Protein 2IAY (pdb70)

Organism: Lactiplantibacillus plantarum (strain ATCC BAA-793 / NCIMB 8826 / WCFS1) (NCBI:txid220668)

Structure (mmCIF, N/CA/C/O backbone):
data_2IAY
#
_entry.id   2IAY
#
_cell.length_a   36.289
_cell.length_b   47.896
_cell.length_c   58.010
_cell.angle_alpha   90.000
_cell.angle_beta   90.000
_cell.angle_gamma   90.000
#
_symmetry.space_group_name_H-M   'P 21 21 21'
#
loop_
_entity.id
_entity.type
_entity.pdbx_description
1 polymer 'Hypothetical protein'
2 non-polymer 'CHLORIDE ION'
3 non-polymer GLYCEROL
4 water water
#
loop_
_atom_site.group_PDB
_atom_site.id
_atom_site.type_symbol
_atom_site.label_atom_id
_atom_site.label_alt_id
_atom_site.label_comp_id
_atom_site.label_asym_id
_atom_site.label_entity_id
_atom_site.label_seq_id
_atom_site.pdbx_PDB_ins_code
_atom_site.Cartn_x
_atom_site.Cartn_y
_atom_site.Cartn_z
_atom_site.occupancy
_atom_site.B_iso_or_equiv
_atom_site.auth_seq_id
_atom_site.auth_comp_id
_atom_site.auth_asym_id
_atom_site.auth_atom_id
_atom_site.pdbx_PDB_model_num
ATOM 1 N N . GLY A 1 1 ? 27.289 38.162 11.306 1.00 16.23 0 GLY A N 1
ATOM 2 C CA . GLY A 1 1 ? 26.716 36.974 10.641 1.00 12.76 0 GLY A CA 1
ATOM 3 C C . GLY A 1 1 ? 27.552 36.528 9.476 1.00 12.27 0 GLY A C 1
ATOM 4 O O . GLY A 1 1 ? 28.683 36.974 9.311 1.00 14.59 0 GLY A O 1
ATOM 18 N N . ALA A 1 3 ? 26.156 36.133 6.086 1.00 9.27 2 ALA A N 1
ATOM 19 C CA . ALA A 1 3 ? 25.615 36.429 4.768 1.00 8.61 2 ALA A CA 1
ATOM 20 C C . ALA A 1 3 ? 26.592 37.194 3.867 1.00 9.39 2 ALA A C 1
ATOM 21 O O . ALA A 1 3 ? 26.631 36.969 2.656 1.00 9.89 2 ALA A O 1
ATOM 23 N N . TYR A 1 4 ? 27.325 38.143 4.412 1.00 8.97 3 TYR A N 1
ATOM 24 C CA . TYR A 1 4 ? 28.458 38.738 3.703 1.00 8.38 3 TYR A CA 1
ATOM 25 C C . TYR A 1 4 ? 29.656 37.833 3.882 1.00 8.64 3 TYR A C 1
ATOM 26 O O . TYR A 1 4 ? 29.945 37.360 4.978 1.00 10.94 3 TYR A O 1
ATOM 35 N N . THR A 1 5 ? 30.388 37.624 2.809 1.00 8.86 4 THR A N 1
ATOM 36 C CA . THR A 1 5 ? 31.494 36.702 2.823 1.00 8.74 4 THR A CA 1
ATOM 37 C C . THR A 1 5 ? 32.748 37.353 2.227 1.00 8.28 4 THR A C 1
ATOM 38 O O . THR A 1 5 ? 32.677 38.450 1.629 1.00 8.88 4 THR A O 1
ATOM 42 N N . THR A 1 6 ? 33.874 36.675 2.308 1.00 8.42 5 THR A N 1
ATOM 43 C CA A THR A 1 6 ? 35.052 37.209 1.646 0.50 9.85 5 THR A CA 1
ATOM 44 C CA B THR A 1 6 ? 35.153 37.081 1.710 0.50 8.99 5 THR A CA 1
ATOM 45 C C . THR A 1 6 ? 35.241 36.585 0.262 1.00 9.23 5 THR A C 1
ATOM 46 O O . THR A 1 6 ? 35.916 37.160 -0.563 1.00 9.72 5 THR A O 1
ATOM 53 N N . THR A 1 7 ? 34.607 35.448 0.007 1.00 9.68 6 THR A N 1
ATOM 54 C CA . THR A 1 7 ? 34.586 34.819 -1.291 1.00 9.64 6 THR A CA 1
ATOM 55 C C . THR A 1 7 ? 33.147 34.495 -1.707 1.00 9.30 6 THR A C 1
ATOM 56 O O . THR A 1 7 ? 32.303 34.208 -0.870 1.00 10.02 6 THR A O 1
ATOM 60 N N . VAL A 1 8 ? 32.904 34.514 -3.022 1.00 8.68 7 VAL A N 1
ATOM 61 C CA . VAL A 1 8 ? 31.635 34.127 -3.615 1.00 9.72 7 VAL A CA 1
ATOM 62 C C . VAL A 1 8 ? 31.910 33.312 -4.850 1.00 9.87 7 VAL A C 1
ATOM 63 O O . VAL A 1 8 ? 32.766 33.654 -5.649 1.00 10.54 7 VAL A O 1
ATOM 67 N N . LYS A 1 9 ? 31.161 32.231 -4.998 1.00 10.19 8 LYS A N 1
ATOM 68 C CA . LYS A 1 9 ? 31.158 31.458 -6.214 1.00 10.79 8 LYS A CA 1
ATOM 69 C C . LYS A 1 9 ? 29.768 31.549 -6.800 1.00 12.63 8 LYS A C 1
ATOM 70 O O . LYS A 1 9 ? 28.814 31.103 -6.170 1.00 16.26 8 LYS A O 1
ATOM 75 N N . LEU A 1 10 ? 29.630 32.151 -7.977 1.00 10.11 9 LEU A N 1
ATOM 76 C CA . LEU A 1 10 ? 28.360 32.244 -8.652 1.00 9.85 9 LEU A CA 1
ATOM 77 C C . LEU A 1 10 ? 27.807 30.879 -8.983 1.00 10.80 9 LEU A C 1
ATOM 78 O O . LEU A 1 10 ? 28.558 29.922 -9.194 1.00 11.91 9 LEU A O 1
ATOM 83 N N . ASP A 1 11 ? 26.467 30.791 -9.007 1.00 10.76 10 ASP A N 1
ATOM 84 C CA . ASP A 1 11 ? 25.848 29.523 -9.289 1.00 11.03 10 ASP A CA 1
ATOM 85 C C . ASP A 1 11 ? 26.384 28.971 -10.601 1.00 12.01 10 ASP A C 1
ATOM 86 O O . ASP A 1 11 ? 26.360 29.624 -11.660 1.00 12.57 10 ASP A O 1
ATOM 91 N N . GLY A 1 12 ? 26.878 27.736 -10.542 1.00 14.63 11 GLY A N 1
ATOM 92 C CA . GLY A 1 12 ? 27.390 27.101 -11.716 1.00 13.90 11 GLY A CA 1
ATOM 93 C C . GLY A 1 12 ? 28.807 27.417 -12.128 1.00 14.53 11 GLY A C 1
ATOM 94 O O . GLY A 1 12 ? 29.348 26.807 -13.034 1.00 16.47 11 GLY A O 1
ATOM 95 N N . ASP A 1 13 ? 29.396 28.416 -11.525 1.00 12.33 12 ASP A N 1
ATOM 96 C CA . ASP A 1 13 ? 30.699 28.850 -11.973 1.00 11.18 12 ASP A CA 1
ATOM 97 C C . ASP A 1 13 ? 31.793 27.884 -11.520 1.00 12.76 12 ASP A C 1
ATOM 98 O O . ASP A 1 13 ? 31.661 27.214 -10.498 1.00 14.58 12 ASP A O 1
ATOM 103 N N . THR A 1 14 ? 32.894 27.871 -12.253 1.00 10.54 13 THR A N 1
ATOM 104 C CA . THR A 1 14 ? 34.097 27.158 -11.828 1.00 12.37 13 THR A CA 1
ATOM 105 C C . THR A 1 14 ? 35.094 28.069 -11.092 1.00 13.52 13 THR A C 1
ATOM 106 O O . THR A 1 14 ? 36.006 27.608 -10.424 1.00 17.54 13 THR A O 1
ATOM 110 N N . LYS A 1 15 ? 34.905 29.380 -11.163 1.00 12.19 14 LYS A N 1
ATOM 111 C CA . LYS A 1 15 ? 35.776 30.347 -10.504 1.00 12.60 14 LYS A CA 1
ATOM 112 C C . LYS A 1 15 ? 35.115 30.843 -9.230 1.00 11.11 14 LYS A C 1
ATOM 113 O O . LYS A 1 15 ? 33.918 30.976 -9.194 1.00 12.62 14 LYS A O 1
ATOM 119 N N . THR A 1 16 ? 35.927 31.183 -8.247 1.00 10.71 15 THR A N 1
ATOM 120 C CA A THR A 1 16 ? 35.509 31.865 -7.028 0.50 9.97 15 THR A CA 1
ATOM 121 C CA B THR A 1 16 ? 35.447 31.919 -7.086 0.50 11.00 15 THR A CA 1
ATOM 122 C C . THR A 1 16 ? 36.126 33.268 -7.052 1.00 10.80 15 THR A C 1
ATOM 123 O O . THR A 1 16 ? 37.309 33.413 -7.400 1.00 13.26 15 THR A O 1
ATOM 130 N N . TYR A 1 17 ? 35.359 34.269 -6.638 1.00 8.62 16 TYR A N 1
ATOM 131 C CA . TYR A 1 17 ? 35.858 35.631 -6.550 1.00 8.84 16 TYR A CA 1
ATOM 132 C C . TYR A 1 17 ? 36.038 35.974 -5.089 1.00 8.65 16 TYR A C 1
ATOM 133 O O . TYR A 1 17 ? 35.217 35.621 -4.242 1.00 10.08 16 TYR A O 1
ATOM 142 N N . THR A 1 18 ? 37.136 36.672 -4.799 1.00 7.74 17 THR A N 1
ATOM 143 C CA . THR A 1 18 ? 37.473 37.123 -3.466 1.00 8.04 17 THR A CA 1
ATOM 144 C C . THR A 1 18 ? 37.503 38.626 -3.409 1.00 8.37 17 THR A C 1
ATOM 145 O O . THR A 1 18 ? 38.046 39.291 -4.276 1.00 9.16 17 THR A O 1
ATOM 149 N N . LEU A 1 19 ? 36.946 39.192 -2.355 1.00 8.81 18 LEU A N 1
ATOM 150 C CA . LEU A 1 19 ? 36.992 40.635 -2.145 1.00 8.08 18 LEU A CA 1
ATOM 151 C C . LEU A 1 19 ? 38.417 41.028 -1.775 1.00 9.37 18 LEU A C 1
ATOM 152 O O . LEU A 1 19 ? 39.002 40.445 -0.907 1.00 11.60 18 LEU A O 1
ATOM 157 N N . SER A 1 2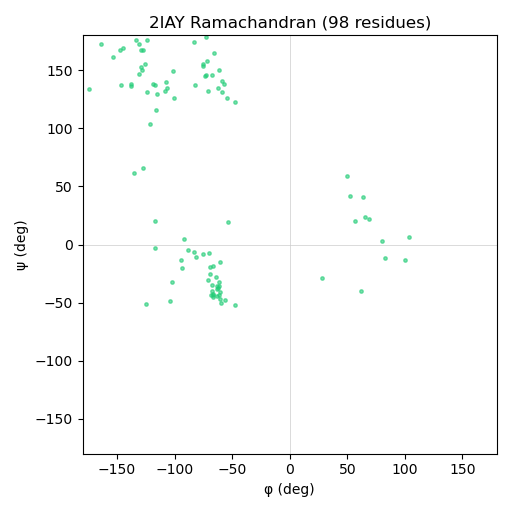0 ? 38.946 42.046 -2.417 1.00 8.77 19 SER A N 1
ATOM 158 C CA . SER A 1 20 ? 40.268 42.507 -2.088 1.00 8.56 19 SER A CA 1
ATOM 159 C C . SER A 1 20 ? 40.313 43.005 -0.662 1.00 8.28 19 SER A C 1
ATOM 160 O O . SER A 1 20 ? 39.488 43.815 -0.264 1.00 8.91 19 SER A O 1
ATOM 163 N N . PRO A 1 21 ? 41.354 42.608 0.113 1.00 8.87 20 PRO A N 1
ATOM 164 C CA . PRO A 1 21 ? 41.508 43.108 1.468 1.00 9.22 20 PRO A CA 1
ATOM 165 C C . PRO A 1 21 ? 41.909 44.590 1.515 1.00 10.72 20 PRO A C 1
ATOM 166 O O . PRO A 1 21 ? 41.954 45.159 2.593 1.00 13.70 20 PRO A O 1
ATOM 170 N N . THR A 1 22 ? 42.196 45.166 0.353 1.00 10.15 21 THR A N 1
ATOM 171 C CA . THR A 1 22 ? 42.583 46.565 0.238 1.00 10.67 21 THR A CA 1
ATOM 172 C C . THR A 1 22 ? 41.583 47.371 -0.572 1.00 10.78 21 THR A C 1
ATOM 173 O O . THR A 1 22 ? 41.897 48.481 -1.003 1.00 12.06 21 THR A O 1
ATOM 177 N N . VAL A 1 23 ? 40.356 46.874 -0.705 1.00 9.36 22 VAL A N 1
ATOM 178 C CA . VAL A 1 23 ? 39.317 47.558 -1.469 1.00 8.16 22 VAL A CA 1
ATOM 179 C C . VAL A 1 23 ? 39.057 48.962 -0.902 1.00 8.44 22 VAL A C 1
ATOM 180 O O . VAL A 1 23 ? 38.981 49.155 0.302 1.00 10.62 22 VAL A O 1
ATOM 184 N N . LYS A 1 24 ? 38.845 49.909 -1.792 1.00 7.31 23 LYS A N 1
ATOM 185 C CA . LYS A 1 24 ? 38.705 51.313 -1.420 1.00 7.49 23 LYS A CA 1
ATOM 186 C C . LYS A 1 24 ? 37.337 51.836 -1.817 1.00 6.98 23 LYS A C 1
ATOM 187 O O . LYS A 1 24 ? 36.860 51.652 -2.932 1.00 8.26 23 LYS A O 1
ATOM 193 N N . LYS A 1 25 ? 36.753 52.623 -0.899 1.00 7.76 24 LYS A N 1
ATOM 194 C CA . LYS A 1 25 ? 35.502 53.363 -1.120 1.00 7.69 24 LYS A CA 1
ATOM 195 C C . LYS A 1 25 ? 35.527 54.104 -2.445 1.00 6.91 24 LYS A C 1
ATOM 196 O O . LYS A 1 25 ? 34.592 53.984 -3.249 1.00 6.93 24 LYS A O 1
ATOM 202 N N . TYR A 1 26 ? 36.567 54.896 -2.686 1.00 6.83 25 TYR A N 1
ATOM 203 C CA . TYR A 1 26 ? 36.547 55.754 -3.861 1.00 7.68 25 TYR A CA 1
ATOM 204 C C . TYR A 1 26 ? 36.692 54.926 -5.128 1.00 8.33 25 TYR A C 1
ATOM 205 O O . TYR A 1 26 ? 36.213 55.333 -6.172 1.00 8.54 25 TYR A O 1
ATOM 214 N N . THR A 1 27 ? 37.396 53.800 -5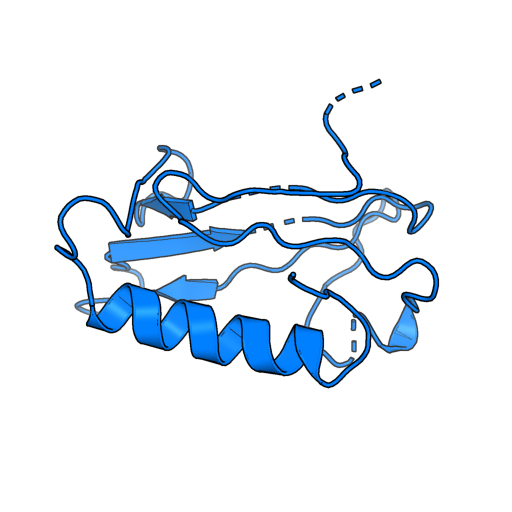.054 1.00 7.23 26 THR A N 1
ATOM 215 C CA . THR A 1 27 ? 37.505 52.917 -6.197 1.00 7.88 26 THR A CA 1
ATOM 216 C C . THR A 1 27 ? 36.157 52.254 -6.513 1.00 7.78 26 THR A C 1
ATOM 217 O O . THR A 1 27 ? 35.737 52.178 -7.684 1.00 8.32 26 THR A O 1
ATOM 221 N N . LEU A 1 28 ? 35.453 51.797 -5.479 1.00 7.91 27 LEU A N 1
ATOM 222 C CA . LEU A 1 28 ? 34.095 51.266 -5.684 1.00 7.68 27 LEU A CA 1
ATOM 223 C C . LEU A 1 28 ? 33.241 52.292 -6.422 1.00 7.58 27 LEU A C 1
ATOM 224 O O . LEU A 1 28 ? 32.537 51.987 -7.392 1.00 7.99 27 LEU A O 1
ATOM 242 N N . ASP A 1 30 ? 34.197 54.824 -8.223 1.00 8.64 29 ASP A N 1
ATOM 243 C CA . ASP A 1 30 ? 34.738 55.026 -9.568 1.00 8.86 29 ASP A CA 1
ATOM 244 C C . ASP A 1 30 ? 34.293 53.941 -10.550 1.00 9.86 29 ASP A C 1
ATOM 245 O O . ASP A 1 30 ? 34.164 54.203 -11.738 1.00 13.08 29 ASP A O 1
ATOM 250 N N . LEU A 1 31 ? 34.037 52.730 -10.063 1.00 9.11 30 LEU A N 1
ATOM 251 C CA . LEU A 1 31 ? 33.575 51.616 -10.900 1.00 9.23 30 LEU A CA 1
ATOM 252 C C . LEU A 1 31 ? 32.064 51.517 -10.961 1.00 9.77 30 LEU A C 1
ATOM 253 O O . LEU A 1 31 ? 31.555 50.558 -11.554 1.00 12.56 30 LEU A O 1
ATOM 258 N N . GLY A 1 32 ? 31.339 52.455 -10.362 1.00 9.14 31 GLY A N 1
ATOM 259 C CA . GLY A 1 32 ? 29.919 52.524 -10.536 1.00 9.46 31 GLY A CA 1
ATOM 260 C C . GLY A 1 32 ? 29.080 52.007 -9.383 1.00 9.45 31 GLY A C 1
ATOM 261 O O . GLY A 1 32 ? 27.862 51.963 -9.486 1.00 9.73 31 GLY A O 1
ATOM 262 N N . PHE A 1 33 ? 29.693 51.655 -8.267 1.00 7.72 32 PHE A N 1
ATOM 263 C CA . PHE A 1 33 ? 28.927 51.315 -7.075 1.00 8.15 32 PHE A CA 1
ATOM 264 C C . PHE A 1 33 ? 28.329 52.579 -6.480 1.00 8.62 32 PHE A C 1
ATOM 265 O O . PHE A 1 33 ? 28.961 53.636 -6.500 1.00 10.41 32 PHE A O 1
ATOM 273 N N . VAL A 1 34 ? 27.133 52.418 -5.914 1.00 9.13 33 VAL A N 1
ATOM 274 C CA A VAL A 1 34 ? 26.328 53.491 -5.260 0.50 9.05 33 VAL A CA 1
ATOM 275 C CA B VAL A 1 34 ? 26.537 53.553 -5.213 0.50 10.17 33 VAL A CA 1
ATOM 276 C C . VAL A 1 34 ? 26.283 53.199 -3.759 1.00 8.39 33 VAL A C 1
ATOM 277 O O . VAL A 1 34 ? 25.908 52.089 -3.392 1.00 8.91 33 VAL A O 1
ATOM 284 N N . LYS A 1 35 ? 26.638 54.157 -2.934 1.00 9.84 34 LYS A N 1
ATOM 285 C CA A LYS A 1 35 ? 26.518 53.985 -1.491 0.50 10.23 34 LYS A CA 1
ATOM 286 C CA B LYS A 1 35 ? 26.548 54.016 -1.524 0.50 10.04 34 LYS A CA 1
ATOM 287 C C . LYS A 1 35 ? 25.126 54.362 -1.063 1.00 10.55 34 LYS A C 1
ATOM 288 O O . LYS A 1 35 ? 24.628 55.462 -1.347 1.00 13.85 34 LYS A O 1
ATOM 299 N N . GLY A 1 36 ? 24.500 53.454 -0.353 1.00 9.59 35 GLY A N 1
ATOM 300 C CA . GLY A 1 36 ? 23.211 53.695 0.268 1.00 11.11 35 GLY A CA 1
ATOM 301 C C . GLY A 1 36 ? 23.328 54.403 1.604 1.00 9.37 35 GLY A C 1
ATOM 302 O O . GLY A 1 36 ? 24.404 54.586 2.147 1.00 10.57 35 GLY A O 1
ATOM 303 N N . ARG A 1 37 ? 22.173 54.750 2.156 1.00 11.15 36 ARG A N 1
ATOM 304 C CA . ARG A 1 37 ? 22.126 55.448 3.433 1.00 11.01 36 ARG A CA 1
ATOM 305 C C . ARG A 1 37 ? 22.753 54.604 4.555 1.00 11.58 36 ARG A C 1
ATOM 306 O O . ARG A 1 37 ? 23.403 55.161 5.439 1.00 10.89 36 ARG A O 1
ATOM 314 N N . SER A 1 38 ? 22.651 53.283 4.486 1.00 10.34 37 SER A N 1
ATOM 315 C CA . SER A 1 38 ? 23.273 52.371 5.420 1.00 10.60 37 SER A CA 1
ATOM 316 C C . SER A 1 38 ? 24.787 52.346 5.378 1.00 9.19 37 SER A C 1
ATOM 317 O O . SER A 1 38 ? 25.418 51.783 6.286 1.00 9.81 37 SER A O 1
ATOM 320 N N . GLY A 1 39 ? 25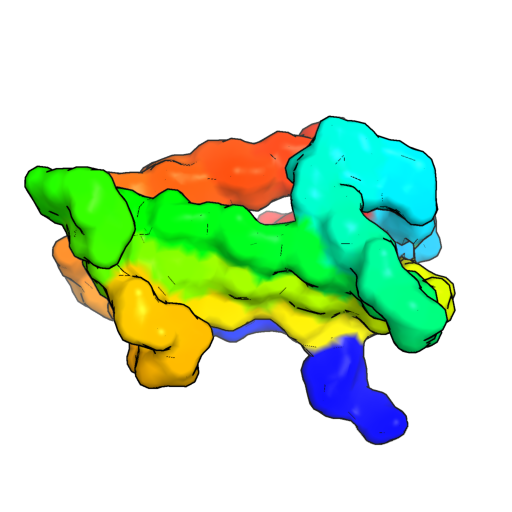.368 52.836 4.285 1.00 8.15 38 GLY A N 1
ATOM 321 C CA . GLY A 1 39 ? 26.811 52.791 4.064 1.00 8.00 38 GLY A CA 1
ATOM 322 C C . GLY A 1 39 ? 27.257 51.679 3.159 1.00 8.13 38 GLY A C 1
ATOM 323 O O . GLY A 1 39 ? 28.399 51.665 2.768 1.00 8.35 38 GLY A O 1
ATOM 324 N N . ALA A 1 40 ? 26.382 50.715 2.877 1.00 7.64 39 ALA A N 1
ATOM 325 C CA . ALA A 1 40 ? 26.719 49.639 1.953 1.00 7.60 39 ALA A CA 1
ATOM 326 C C . ALA A 1 40 ? 26.762 50.150 0.510 1.00 8.04 39 ALA A C 1
ATOM 327 O O . ALA A 1 40 ? 26.123 51.169 0.182 1.00 10.16 39 ALA A O 1
ATOM 329 N N . PHE A 1 41 ? 27.482 49.428 -0.349 1.00 7.55 40 PHE A N 1
ATOM 330 C CA . PHE A 1 41 ? 27.692 49.804 -1.738 1.00 7.51 40 PHE A CA 1
ATOM 331 C C . PHE A 1 41 ? 27.051 48.783 -2.641 1.00 7.95 40 PHE A C 1
ATOM 332 O O . PHE A 1 41 ? 27.335 47.590 -2.470 1.00 10.40 40 PHE A O 1
ATOM 340 N N . SER A 1 42 ? 26.247 49.210 -3.606 1.00 7.50 41 SER A N 1
ATOM 341 C CA A SER A 1 42 ? 25.612 48.247 -4.512 0.50 7.58 41 SER A CA 1
ATOM 342 C CA B SER A 1 42 ? 25.544 48.296 -4.512 0.50 7.90 41 SER A CA 1
ATOM 343 C C . SER A 1 42 ? 25.887 48.563 -5.974 1.00 7.55 41 SER A C 1
ATOM 344 O O . SER A 1 42 ? 26.147 49.725 -6.360 1.00 8.20 41 SER A O 1
ATOM 349 N N . PHE A 1 43 ? 25.832 47.515 -6.796 1.00 6.88 42 PHE A N 1
ATOM 350 C CA . PHE A 1 43 ? 26.121 47.557 -8.222 1.00 6.62 42 PHE A CA 1
ATOM 351 C C . PHE A 1 43 ? 25.211 46.527 -8.898 1.00 7.13 42 PHE A C 1
ATOM 352 O O . PHE A 1 43 ? 25.018 45.428 -8.376 1.00 9.60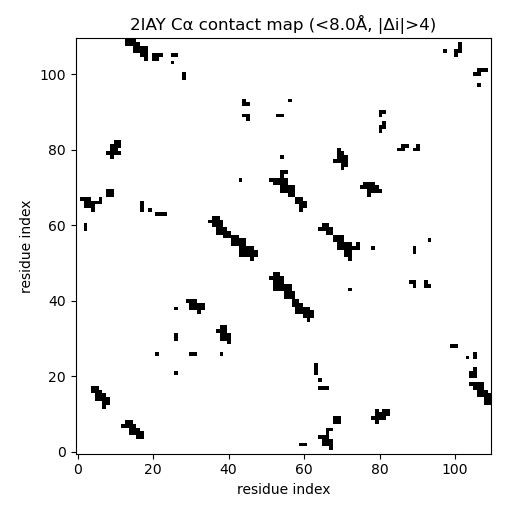 42 PHE A O 1
ATOM 360 N N . GLU A 1 44 ? 24.647 46.913 -10.024 1.00 7.16 43 GLU A N 1
ATOM 361 C CA A GLU A 1 44 ? 23.812 45.992 -10.787 0.50 7.72 43 GLU A CA 1
ATOM 362 C CA B GLU A 1 44 ? 23.779 46.015 -10.785 0.50 7.48 43 GLU A CA 1
ATOM 363 C C . GLU A 1 44 ? 23.993 46.242 -12.269 1.00 7.48 43 GLU A C 1
ATOM 364 O O . GLU A 1 44 ? 24.016 47.381 -12.718 1.00 8.92 43 GLU A O 1
ATOM 375 N N . ARG A 1 45 ? 24.064 45.165 -13.034 1.00 6.66 44 ARG A N 1
ATOM 376 C CA . ARG A 1 45 ? 24.085 45.247 -14.497 1.00 6.93 44 ARG A CA 1
ATOM 377 C C . ARG A 1 45 ? 23.216 44.195 -15.137 1.00 6.79 44 ARG A C 1
ATOM 378 O O . ARG A 1 45 ? 23.228 43.054 -14.721 1.00 7.92 44 ARG A O 1
ATOM 386 N N . SER A 1 46 ? 22.484 44.605 -16.161 1.00 7.92 45 SER A N 1
ATOM 387 C CA . SER A 1 46 ? 21.804 43.687 -17.056 1.00 7.83 45 SER A CA 1
ATOM 388 C C . SER A 1 46 ? 22.791 42.884 -17.877 1.00 7.73 45 SER A C 1
ATOM 389 O O . SER A 1 46 ? 23.856 43.354 -18.221 1.00 10.07 45 SER A O 1
ATOM 392 N N . LEU A 1 47 ? 22.431 41.653 -18.157 1.00 7.03 46 LEU A N 1
ATOM 393 C CA . LEU A 1 47 ? 23.160 40.773 -19.037 1.00 7.69 46 LEU A CA 1
ATOM 394 C C . LEU A 1 47 ? 22.245 40.272 -20.154 1.00 7.26 46 LEU A C 1
ATOM 395 O O . LEU A 1 47 ? 21.136 39.758 -19.919 1.00 8.37 46 LEU A O 1
ATOM 400 N N . ASP A 1 48 ? 22.757 40.388 -21.388 1.00 7.93 47 ASP A N 1
ATOM 401 C CA . ASP A 1 48 ? 22.149 39.777 -22.577 1.00 7.42 47 ASP A CA 1
ATOM 402 C C . ASP A 1 48 ? 20.651 40.056 -22.736 1.00 7.17 47 ASP A C 1
ATOM 403 O O . ASP A 1 48 ? 19.855 39.138 -22.837 1.00 8.72 47 ASP A O 1
ATOM 408 N N . PRO A 1 49 ? 20.268 41.325 -22.821 1.00 7.55 48 PRO A N 1
ATOM 409 C CA . PRO A 1 49 ? 18.849 41.633 -23.073 1.00 8.33 48 PRO A CA 1
ATOM 410 C C . PRO A 1 49 ? 18.435 41.385 -24.506 1.00 8.24 48 PRO A C 1
ATOM 411 O O . PRO A 1 49 ? 19.273 41.470 -25.444 1.00 7.64 48 PRO A O 1
ATOM 415 N N . THR A 1 50 ? 17.145 41.114 -24.715 1.00 8.34 49 THR A N 1
ATOM 416 C CA . THR A 1 50 ? 16.605 41.029 -26.028 1.00 7.86 49 THR A CA 1
ATOM 417 C C . THR A 1 50 ? 16.009 42.358 -26.520 1.00 7.19 49 THR A C 1
ATOM 418 O O . THR A 1 50 ? 15.843 42.515 -27.707 1.00 7.89 49 THR A O 1
ATOM 422 N N . SER A 1 51 ? 15.695 43.255 -25.587 1.00 7.13 50 SER A N 1
ATOM 423 C CA . SER A 1 51 ? 15.149 44.581 -25.889 1.00 8.26 50 SER A CA 1
ATOM 424 C C . SER A 1 51 ? 15.324 45.378 -24.612 1.00 7.90 50 SER A C 1
ATOM 425 O O . SER A 1 51 ? 15.681 44.791 -23.592 1.00 8.11 50 SER A O 1
ATOM 428 N N . PRO A 1 52 ? 15.057 46.692 -24.619 1.00 8.18 51 PRO A N 1
ATOM 429 C CA . PRO A 1 52 ? 15.295 47.463 -23.408 1.00 7.74 51 PRO A CA 1
ATOM 430 C C . PRO A 1 52 ? 14.501 46.943 -22.223 1.00 9.02 51 PRO A C 1
ATOM 431 O O . PRO A 1 52 ? 13.318 46.638 -22.337 1.00 10.33 51 PRO A O 1
ATOM 435 N N . TYR A 1 53 ? 15.194 46.759 -21.109 1.00 9.01 52 TYR A N 1
ATOM 436 C CA . TYR A 1 53 ? 14.580 46.300 -19.847 1.00 9.23 52 TYR A CA 1
ATOM 437 C C . TYR A 1 53 ? 14.034 44.883 -19.925 1.00 10.49 52 TYR A C 1
ATOM 438 O O . TYR A 1 53 ? 13.187 44.486 -19.151 1.00 14.16 52 TYR A O 1
ATOM 447 N N . GLN A 1 54 ? 14.570 44.094 -20.853 1.00 9.20 53 GLN A N 1
ATOM 448 C CA . GLN A 1 54 ? 14.240 42.670 -20.981 1.00 9.61 53 GLN A CA 1
ATOM 449 C C . GLN A 1 54 ? 15.546 41.892 -20.975 1.00 8.71 53 GLN A C 1
ATOM 450 O O . GLN A 1 54 ? 15.906 41.242 -21.922 1.00 11.45 53 GLN A O 1
ATOM 456 N N . ALA A 1 55 ? 16.217 41.936 -19.840 1.00 9.87 54 ALA A N 1
ATOM 457 C CA . ALA A 1 55 ? 17.484 41.217 -19.642 1.00 9.32 54 ALA A CA 1
ATOM 458 C C . ALA A 1 55 ? 17.258 39.729 -19.501 1.00 8.86 54 ALA A C 1
ATOM 459 O O . ALA A 1 55 ? 16.278 39.304 -18.876 1.00 9.86 54 ALA A O 1
ATOM 461 N N . ALA A 1 56 ? 18.176 38.916 -20.007 1.00 8.04 55 ALA A N 1
ATOM 462 C CA . ALA A 1 56 ? 18.149 37.497 -19.683 1.00 9.42 55 ALA A CA 1
ATOM 463 C C . ALA A 1 56 ? 18.482 37.283 -18.188 1.00 9.19 55 ALA A C 1
ATOM 464 O O . ALA A 1 56 ? 17.878 36.478 -17.499 1.00 9.20 55 ALA A O 1
ATOM 466 N N . PHE A 1 57 ? 19.454 38.055 -17.704 1.00 7.80 56 PHE A N 1
ATOM 467 C CA . PHE A 1 57 ? 19.958 37.916 -16.348 1.00 7.79 56 PHE A CA 1
ATOM 468 C C . PHE A 1 57 ? 20.374 39.291 -15.841 1.00 7.69 56 PHE A C 1
ATOM 469 O O . PHE A 1 57 ? 20.544 40.211 -16.620 1.00 8.35 56 PHE A O 1
ATOM 477 N N . LYS A 1 58 ? 20.611 39.374 -14.537 1.00 8.48 57 LYS A N 1
ATOM 478 C CA . LYS A 1 58 ? 21.307 40.514 -13.948 1.00 9.86 57 LYS A CA 1
ATOM 479 C C . LYS A 1 58 ? 22.397 40.020 -13.052 1.00 7.81 57 LYS A C 1
ATOM 480 O O . LYS A 1 58 ? 22.275 38.977 -12.381 1.00 9.06 57 LYS A O 1
ATOM 486 N N . LEU A 1 59 ? 23.471 40.781 -13.014 1.00 7.71 58 LEU A N 1
ATOM 487 C CA . LEU A 1 59 ? 24.536 40.625 -12.048 1.00 7.14 58 LEU A CA 1
ATOM 488 C C . LEU A 1 59 ? 24.325 41.682 -10.959 1.00 7.01 58 LEU A C 1
ATOM 489 O O . LEU A 1 59 ? 24.177 42.854 -11.260 1.00 7.95 58 LEU A O 1
ATOM 494 N N . LYS A 1 60 ? 24.278 41.239 -9.702 1.00 7.37 59 LYS A N 1
ATOM 495 C CA . LYS A 1 60 ? 24.159 42.114 -8.562 1.00 8.61 59 LYS A CA 1
ATOM 496 C C . LYS A 1 60 ? 25.304 41.880 -7.583 1.00 8.38 59 LYS A C 1
ATOM 497 O O . LYS A 1 60 ? 25.622 40.737 -7.257 1.00 9.64 59 LYS A O 1
ATOM 510 N N . THR A 1 62 ? 26.898 43.567 -3.748 1.00 7.20 61 THR A N 1
ATOM 511 C CA . THR A 1 62 ? 26.871 44.520 -2.615 1.00 7.44 61 THR A CA 1
ATOM 512 C C . THR A 1 62 ? 28.106 44.305 -1.775 1.00 7.34 61 THR A C 1
ATOM 513 O O . THR A 1 62 ? 28.420 43.188 -1.430 1.00 8.26 61 THR A O 1
ATOM 517 N N . VAL A 1 63 ? 28.765 45.382 -1.413 1.00 6.94 62 VAL A N 1
ATOM 518 C CA . VAL A 1 63 ? 29.831 45.374 -0.422 1.00 6.63 62 VAL A CA 1
ATOM 519 C C . VAL A 1 63 ? 29.338 45.995 0.866 1.00 6.71 62 VAL A C 1
ATOM 520 O O . VAL A 1 63 ? 28.658 47.029 0.834 1.00 7.14 62 VAL A O 1
ATOM 524 N N . ASN A 1 64 ? 29.637 45.363 1.992 1.00 6.18 63 ASN A N 1
ATOM 525 C CA . ASN A 1 64 ? 29.151 45.881 3.265 1.00 6.95 63 ASN A CA 1
ATOM 526 C C . ASN A 1 64 ? 29.776 47.238 3.607 1.00 7.58 63 ASN A C 1
ATOM 527 O O . ASN A 1 64 ? 30.781 47.670 3.021 1.00 6.98 63 ASN A O 1
ATOM 532 N N . ALA A 1 65 ? 29.180 47.933 4.562 1.00 7.16 64 ALA A N 1
ATOM 533 C CA . ALA A 1 65 ? 29.593 49.281 4.907 1.00 6.67 64 ALA A CA 1
ATOM 534 C C . ALA A 1 65 ? 31.012 49.317 5.449 1.00 6.99 64 ALA A C 1
ATOM 535 O O . ALA A 1 65 ? 31.733 50.305 5.309 1.00 7.96 64 ALA A O 1
ATOM 537 N N . ASP A 1 66 ? 31.459 48.221 6.064 1.00 6.46 65 ASP A N 1
ATOM 538 C CA . ASP A 1 66 ? 32.793 48.151 6.628 1.00 7.10 65 ASP A CA 1
ATOM 539 C C . ASP A 1 66 ? 33.880 47.805 5.600 1.00 7.27 65 ASP A C 1
ATOM 540 O O . ASP A 1 66 ? 35.084 47.835 5.930 1.00 7.69 65 ASP A O 1
ATOM 545 N N . LEU A 1 67 ? 33.475 47.489 4.375 1.00 6.75 66 LEU A N 1
ATOM 546 C CA . LEU A 1 67 ? 34.396 47.169 3.294 1.00 6.45 66 LEU A CA 1
ATOM 547 C C . LEU A 1 67 ? 35.140 45.847 3.474 1.00 7.33 66 LEU A C 1
ATOM 548 O O . LEU A 1 67 ? 36.161 45.632 2.858 1.00 8.99 66 LEU A O 1
ATOM 553 N N . THR A 1 68 ? 34.572 44.960 4.292 1.00 7.12 67 THR A N 1
ATOM 554 C CA . THR A 1 68 ? 35.241 43.716 4.647 1.00 6.84 67 THR A CA 1
ATOM 555 C C . THR A 1 68 ? 34.481 42.465 4.177 1.00 7.07 67 THR A C 1
ATOM 556 O O . THR A 1 68 ? 35.008 41.376 4.346 1.00 9.79 67 THR A O 1
ATOM 560 N N . GLY A 1 69 ? 33.310 42.618 3.575 1.00 6.50 68 GLY A N 1
ATOM 561 C CA . GLY A 1 69 ? 32.598 41.459 3.058 1.00 8.00 68 GLY A CA 1
ATOM 562 C C . GLY A 1 69 ? 31.695 41.854 1.919 1.00 6.98 68 GLY A C 1
ATOM 563 O O . GLY A 1 69 ? 31.406 43.034 1.754 1.00 7.23 68 GLY A O 1
ATOM 564 N N . PHE A 1 70 ? 31.287 40.874 1.103 1.00 6.68 69 PHE A N 1
ATOM 565 C CA . PHE A 1 70 ? 30.454 41.159 -0.049 1.00 6.91 69 PHE A CA 1
ATOM 566 C C . PHE A 1 70 ? 29.468 40.035 -0.292 1.00 6.21 69 PHE A C 1
ATOM 567 O O . PHE A 1 70 ? 29.535 38.958 0.302 1.00 7.69 69 PHE A O 1
ATOM 575 N N . LYS A 1 71 ? 28.542 40.334 -1.187 1.00 7.34 70 LYS A N 1
ATOM 576 C CA . LYS A 1 71 ? 27.581 39.434 -1.746 1.00 7.04 70 LYS A CA 1
ATOM 577 C C . LYS A 1 71 ? 27.565 39.645 -3.248 1.00 6.39 70 LYS A C 1
ATOM 578 O O . LYS A 1 71 ? 27.691 40.766 -3.719 1.00 7.51 70 LYS A O 1
ATOM 592 N N . THR A 1 73 ? 25.561 37.852 -6.882 1.00 7.45 72 THR A N 1
ATOM 593 C CA A THR A 1 73 ? 24.612 36.873 -7.413 0.50 8.90 72 THR A CA 1
ATOM 594 C CA B THR A 1 73 ? 24.646 36.845 -7.432 0.50 8.92 72 THR A CA 1
ATOM 595 C C . THR A 1 73 ? 24.280 37.144 -8.874 1.00 7.87 72 THR A C 1
ATOM 596 O O . THR A 1 73 ? 24.372 38.256 -9.339 1.00 8.71 72 THR A O 1
ATOM 60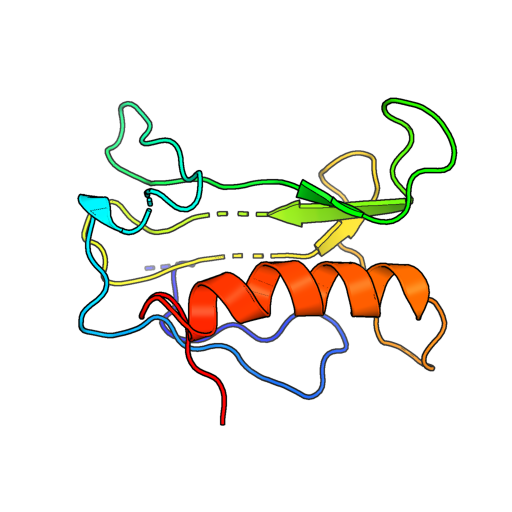3 N N . THR A 1 74 ? 23.860 36.097 -9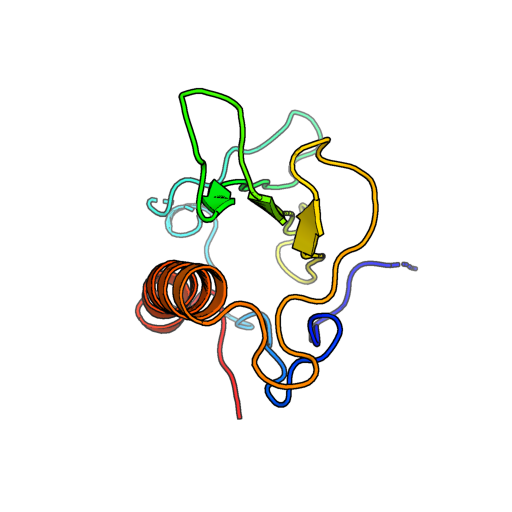.575 1.00 9.74 73 THR A N 1
ATOM 604 C CA . THR A 1 74 ? 23.194 36.179 -10.856 1.00 8.43 73 THR A CA 1
ATOM 605 C C . THR A 1 74 ? 21.750 35.815 -10.657 1.00 8.63 73 THR A C 1
ATOM 606 O O . THR A 1 74 ? 21.423 34.766 -10.067 1.00 11.45 73 THR A O 1
ATOM 610 N N . VAL A 1 75 ? 20.910 36.638 -11.200 1.00 8.79 74 VAL A N 1
ATOM 611 C CA . VAL A 1 75 ? 19.452 36.444 -11.137 1.00 9.86 74 VAL A CA 1
ATOM 612 C C . VAL A 1 75 ? 18.914 36.557 -12.545 1.00 9.61 74 VAL A C 1
ATOM 613 O O . VAL A 1 75 ? 19.600 36.955 -13.474 1.00 9.46 74 VAL A O 1
ATOM 617 N N . THR A 1 76 ? 17.659 36.152 -12.735 1.00 11.04 75 THR A N 1
ATOM 618 C CA . THR A 1 76 ? 17.032 36.355 -14.031 1.00 12.12 75 THR A CA 1
ATOM 619 C C . THR A 1 76 ? 16.697 37.845 -14.219 1.00 12.31 75 THR A C 1
ATOM 620 O O . THR A 1 76 ? 16.964 38.670 -13.353 1.00 12.71 75 THR A O 1
ATOM 624 N N . GLY A 1 77 ? 16.143 38.204 -15.381 1.00 13.89 76 GLY A N 1
ATOM 625 C CA . GLY A 1 77 ? 15.797 39.578 -15.671 1.00 13.80 76 GLY A CA 1
ATOM 626 C C . GLY A 1 77 ? 14.783 40.222 -14.748 1.00 14.41 76 GLY A C 1
ATOM 627 O O . GLY A 1 77 ? 14.678 41.442 -14.728 1.00 17.80 76 GLY A O 1
ATOM 628 N N . ASN A 1 78 ? 14.060 39.420 -13.950 1.00 15.12 77 ASN A N 1
ATOM 629 C CA . ASN A 1 78 ? 13.158 39.966 -12.929 1.00 15.89 77 ASN A CA 1
ATOM 630 C C . ASN A 1 78 ? 13.893 40.504 -11.691 1.00 14.59 77 ASN A C 1
ATOM 631 O O . ASN A 1 78 ? 13.292 41.198 -10.865 1.00 18.41 77 ASN A O 1
ATOM 636 N N . GLY A 1 79 ? 15.208 40.262 -11.622 1.00 14.81 78 GLY A N 1
ATOM 637 C CA . GLY A 1 79 ? 16.048 40.778 -10.571 1.00 15.01 78 GLY A CA 1
ATOM 638 C C . GLY A 1 79 ? 16.024 40.048 -9.260 1.00 15.44 78 GLY A C 1
ATOM 639 O O . GLY A 1 79 ? 16.742 40.466 -8.336 1.00 17.95 78 GLY A O 1
ATOM 640 N N . VAL A 1 80 ? 15.274 38.951 -9.183 1.00 14.62 79 VAL A N 1
ATOM 641 C CA . VAL A 1 80 ? 15.088 38.192 -7.941 1.00 15.22 79 VAL A CA 1
ATOM 642 C C . VAL A 1 80 ? 15.432 36.717 -8.012 1.00 15.42 79 VAL A C 1
ATOM 643 O O . VAL A 1 80 ? 16.087 36.212 -7.115 1.00 15.92 79 VAL A O 1
ATOM 647 N N . GLN A 1 81 ? 14.886 36.004 -9.008 1.00 14.28 80 GLN A N 1
ATOM 648 C CA A GLN A 1 81 ? 15.071 34.556 -9.115 0.50 15.90 80 GLN A CA 1
ATOM 649 C CA B GLN A 1 81 ? 15.021 34.581 -9.124 0.50 15.03 80 GLN A CA 1
ATOM 650 C C . GLN A 1 81 ? 16.512 34.225 -9.393 1.00 13.51 80 GLN A C 1
ATOM 651 O O . GLN A 1 81 ? 17.074 34.731 -10.365 1.00 13.98 80 GLN A O 1
ATOM 662 N N . ARG A 1 82 ? 17.119 33.353 -8.582 1.00 13.85 81 ARG A N 1
ATOM 663 C CA . ARG A 1 82 ? 18.481 32.846 -8.811 1.00 13.20 81 ARG A CA 1
ATOM 664 C C . ARG A 1 82 ? 18.596 32.180 -10.170 1.00 12.46 81 ARG A C 1
ATOM 665 O O . ARG A 1 82 ? 17.719 31.399 -10.588 1.00 15.26 81 ARG A O 1
ATOM 673 N N . ALA A 1 83 ? 19.695 32.463 -10.836 1.00 11.33 82 ALA A N 1
ATOM 674 C CA . ALA A 1 83 ? 19.995 31.930 -12.144 1.00 11.37 82 ALA A CA 1
ATOM 675 C C . ALA A 1 83 ? 21.379 31.348 -12.130 1.00 12.10 82 ALA A C 1
ATOM 676 O O . ALA A 1 83 ? 22.272 31.817 -11.409 1.00 12.35 82 ALA A O 1
ATOM 678 N N . ASN A 1 84 ? 21.564 30.383 -13.002 1.00 12.43 83 ASN A N 1
ATOM 679 C CA . ASN A 1 84 ? 22.853 29.720 -13.248 1.00 12.37 83 ASN A CA 1
ATOM 680 C C . ASN A 1 84 ? 23.177 29.931 -14.704 1.00 12.12 83 ASN A C 1
ATOM 681 O O . ASN A 1 84 ? 22.565 29.325 -15.576 1.00 14.44 83 ASN A O 1
ATOM 686 N N . ILE A 1 85 ? 24.106 30.851 -14.973 1.00 12.32 84 ILE A N 1
ATOM 687 C CA . ILE A 1 85 ? 24.420 31.180 -16.360 1.00 13.04 84 ILE A CA 1
ATOM 688 C C . ILE A 1 85 ? 25.512 30.282 -16.939 1.00 12.45 84 ILE A C 1
ATOM 689 O O . ILE A 1 85 ? 25.867 30.455 -18.115 1.00 14.64 84 ILE A O 1
ATOM 694 N N . PHE A 1 86 ? 26.111 29.398 -16.140 1.00 13.65 85 PHE A N 1
ATOM 695 C CA . PHE A 1 86 ? 27.300 28.591 -16.567 1.00 13.28 85 PHE A CA 1
ATOM 696 C C . PHE A 1 86 ? 27.032 27.147 -16.938 1.00 17.43 85 PHE A C 1
ATOM 697 O O . PHE A 1 86 ? 27.751 26.578 -17.772 1.00 17.47 85 PHE A O 1
ATOM 705 N N . LYS A 1 87 ? 26.049 26.557 -16.264 1.00 18.41 86 LYS A N 1
ATOM 706 C CA . LYS A 1 87 ? 25.691 25.142 -16.452 1.00 20.63 86 LYS A CA 1
ATOM 707 C C . LYS A 1 87 ? 25.568 24.762 -17.915 1.00 21.05 86 LYS A C 1
ATOM 708 O O . LYS A 1 87 ? 24.798 25.396 -18.651 1.00 19.34 86 LYS A O 1
ATOM 710 N N . ASN A 1 88 ? 26.357 23.751 -18.322 1.00 19.34 87 ASN A N 1
ATOM 711 C CA . ASN A 1 88 ? 26.406 23.239 -19.691 1.00 18.43 87 ASN A CA 1
ATOM 712 C C . ASN A 1 88 ? 26.744 24.296 -20.735 1.00 14.54 87 ASN A C 1
ATOM 713 O O . ASN A 1 88 ? 26.502 24.119 -21.931 1.00 16.32 87 ASN A O 1
ATOM 718 N N . ASP A 1 89 ? 27.344 25.392 -20.280 1.00 14.81 88 ASP A N 1
ATOM 719 C CA . ASP A 1 89 ? 27.741 26.486 -21.173 1.00 12.17 88 ASP A CA 1
ATOM 720 C C . ASP A 1 89 ? 26.596 26.953 -22.051 1.00 13.72 88 ASP A C 1
ATOM 721 O O . ASP A 1 89 ? 26.781 27.292 -23.212 1.00 13.69 88 ASP A O 1
ATOM 726 N N . ALA A 1 90 ? 25.407 27.050 -21.462 1.00 15.26 89 ALA A N 1
ATOM 727 C CA . ALA A 1 90 ? 24.203 27.367 -22.201 1.00 14.84 89 ALA A CA 1
ATOM 728 C C . ALA A 1 90 ? 23.991 28.848 -22.484 1.00 15.72 89 ALA A C 1
ATOM 729 O O . ALA A 1 90 ? 23.126 29.195 -23.306 1.00 18.07 89 ALA A O 1
ATOM 731 N N . HIS A 1 91 ? 24.789 29.727 -21.854 1.00 12.75 90 HIS A N 1
ATOM 732 C CA . HIS A 1 91 ? 24.627 31.193 -21.989 1.00 13.91 90 HIS A CA 1
ATOM 733 C C . HIS A 1 91 ? 25.960 31.887 -22.204 1.00 11.57 90 HIS A C 1
ATOM 734 O O . HIS A 1 91 ? 26.347 32.767 -21.447 1.00 11.10 90 HIS A O 1
ATOM 741 N N . PRO A 1 92 ? 26.631 31.547 -23.293 1.00 12.28 91 PRO A N 1
ATOM 742 C CA . PRO A 1 92 ? 27.965 32.125 -23.478 1.00 11.40 91 PRO A CA 1
ATOM 743 C C . PRO A 1 92 ? 28.022 33.649 -23.620 1.00 9.72 91 PRO A C 1
ATOM 744 O O . PRO A 1 92 ? 28.962 34.232 -23.159 1.00 9.03 91 PRO A O 1
ATOM 748 N N . GLU A 1 93 ? 27.032 34.273 -24.257 1.00 10.10 92 GLU A N 1
ATOM 749 C CA . GLU A 1 93 ? 27.082 35.731 -24.390 1.00 9.36 92 GLU A CA 1
ATOM 750 C C . GLU A 1 93 ? 26.947 36.391 -23.005 1.00 8.25 92 GLU A C 1
ATOM 751 O O . GLU A 1 93 ? 27.604 37.405 -22.732 1.00 9.20 92 GLU A O 1
ATOM 757 N N . ALA A 1 94 ? 26.048 35.901 -22.173 1.00 8.43 93 ALA A N 1
ATOM 758 C CA . ALA A 1 94 ? 25.887 36.431 -20.807 1.00 8.42 93 ALA A CA 1
ATOM 759 C C . ALA A 1 94 ? 27.181 36.235 -20.031 1.00 7.62 93 ALA A C 1
ATOM 760 O O . ALA A 1 94 ? 27.589 37.130 -19.295 1.00 7.43 93 ALA A O 1
ATOM 762 N N . VAL A 1 95 ? 27.802 35.059 -20.152 1.00 8.26 94 VAL A N 1
ATOM 763 C CA . VAL A 1 95 ? 29.061 34.798 -19.446 1.00 7.86 94 VAL A CA 1
ATOM 764 C C . VAL A 1 95 ? 30.145 35.751 -19.936 1.00 7.11 94 VAL A C 1
ATOM 765 O O . VAL A 1 95 ? 30.862 36.313 -19.115 1.00 7.54 94 VAL A O 1
ATOM 769 N N . GLU A 1 96 ? 30.255 35.965 -21.246 1.00 6.82 95 GLU A N 1
ATOM 770 C CA . GLU A 1 96 ? 31.271 36.905 -21.720 1.00 6.73 95 GLU A CA 1
ATOM 771 C C . GLU A 1 96 ? 31.062 38.308 -21.168 1.00 6.86 95 GLU A C 1
ATOM 772 O O . GLU A 1 96 ? 32.040 38.992 -20.786 1.00 6.36 95 GLU A O 1
ATOM 778 N N . GLN A 1 97 ? 29.810 38.762 -21.117 1.00 6.34 96 GLN A N 1
ATOM 779 C CA . GLN A 1 97 ? 29.521 40.094 -20.601 1.00 6.63 96 GLN A CA 1
ATOM 780 C C . GLN A 1 97 ? 29.845 40.164 -19.112 1.00 5.98 96 GLN A C 1
ATOM 781 O O . GLN A 1 97 ? 30.419 41.134 -18.631 1.00 6.15 96 GLN A O 1
ATOM 787 N N . LEU A 1 98 ? 29.426 39.157 -18.366 1.00 6.62 97 LEU A N 1
ATOM 788 C CA . LEU A 1 98 ? 29.760 39.091 -16.936 1.00 6.36 97 LEU A CA 1
ATOM 789 C C . LEU A 1 98 ? 31.254 39.142 -16.699 1.00 5.81 97 LEU A C 1
ATOM 790 O O . LEU A 1 98 ? 31.761 39.879 -15.867 1.00 6.60 97 LEU A O 1
ATOM 795 N N . ARG A 1 99 ? 31.980 38.332 -17.454 1.00 6.73 98 ARG A N 1
ATOM 796 C CA . ARG A 1 99 ? 33.437 38.334 -17.301 1.00 7.06 98 ARG A CA 1
ATOM 797 C C . ARG A 1 99 ? 34.080 39.668 -17.640 1.00 6.92 98 ARG A C 1
ATOM 798 O O . ARG A 1 99 ? 35.040 40.092 -17.004 1.00 7.70 98 ARG A O 1
ATOM 806 N N . TYR A 1 100 ? 33.552 40.348 -18.654 1.00 7.12 99 TYR A N 1
ATOM 807 C CA . TYR A 1 100 ? 34.022 41.666 -19.028 1.00 6.95 99 TYR A CA 1
ATOM 808 C C . TYR A 1 100 ? 33.840 42.665 -17.882 1.00 6.54 99 TYR A C 1
ATOM 809 O O . TYR A 1 100 ? 34.734 43.428 -17.575 1.00 8.08 99 TYR A O 1
ATOM 818 N N . ILE A 1 101 ? 32.656 42.661 -17.281 1.00 6.55 100 ILE A N 1
ATOM 819 C CA . ILE A 1 101 ? 32.359 43.529 -16.177 1.00 8.10 100 ILE A CA 1
ATOM 820 C C . ILE A 1 101 ? 33.312 43.255 -15.018 1.00 7.45 100 ILE A C 1
ATOM 821 O O . ILE A 1 101 ? 33.906 44.171 -14.419 1.00 9.46 100 ILE A O 1
ATOM 826 N N . LEU A 1 102 ? 33.431 41.984 -14.644 1.00 7.99 101 LEU A N 1
ATOM 827 C CA . LEU A 1 102 ? 34.270 41.625 -13.507 1.00 8.68 101 LEU A CA 1
ATOM 828 C C . LEU A 1 102 ? 35.752 41.812 -13.758 1.00 8.55 101 LEU A C 1
ATOM 829 O O . LEU A 1 102 ? 36.499 42.049 -12.834 1.00 8.72 101 LEU A O 1
ATOM 834 N N . ALA A 1 103 ? 36.181 41.756 -15.015 1.00 8.62 102 ALA A N 1
ATOM 835 C CA . ALA A 1 103 ? 37.576 41.981 -15.323 1.00 7.77 102 ALA A CA 1
ATOM 836 C C . ALA A 1 103 ? 37.982 43.381 -14.903 1.00 8.23 102 ALA A C 1
ATOM 837 O O . ALA A 1 103 ? 39.078 43.596 -14.459 1.00 8.51 102 ALA A O 1
ATOM 839 N N . ASN A 1 104 ? 37.093 44.351 -15.037 1.00 7.69 103 ASN A N 1
ATOM 840 C CA . ASN A 1 104 ? 37.378 45.696 -14.582 1.00 8.22 103 ASN A CA 1
ATOM 841 C C . ASN A 1 104 ? 37.584 45.748 -13.044 1.00 7.55 103 ASN A C 1
ATOM 842 O O . ASN A 1 104 ? 38.396 46.510 -12.562 1.00 8.46 103 ASN A O 1
ATOM 847 N N . PHE A 1 105 ? 36.787 44.952 -12.323 1.00 7.28 104 PHE A N 1
ATOM 848 C CA . PHE A 1 105 ? 36.925 44.887 -10.882 1.00 7.55 104 PHE A CA 1
ATOM 849 C C . PHE A 1 105 ? 38.251 44.229 -10.483 1.00 7.38 104 PHE A C 1
ATOM 850 O O . PHE A 1 105 ? 38.863 44.636 -9.502 1.00 8.63 104 PHE A O 1
ATOM 858 N N . ILE A 1 106 ? 38.692 43.246 -11.272 1.00 7.84 105 ILE A N 1
ATOM 859 C CA . ILE A 1 106 ? 40.007 42.606 -11.033 1.00 7.55 105 ILE A CA 1
ATOM 860 C C . ILE A 1 106 ? 41.137 43.614 -11.284 1.00 8.89 105 ILE A C 1
ATOM 861 O O . ILE A 1 106 ? 42.055 43.751 -10.493 1.00 10.52 105 ILE A O 1
ATOM 866 N N . GLU A 1 107 ? 41.033 44.378 -12.349 1.00 8.28 106 GLU A N 1
ATOM 867 C CA . GLU A 1 107 ? 42.073 45.365 -12.692 1.00 9.73 106 GLU A CA 1
ATOM 868 C C . GLU A 1 107 ? 42.176 46.560 -11.753 1.00 9.47 106 GLU A C 1
ATOM 869 O O . GLU A 1 107 ? 43.218 47.206 -11.676 1.00 12.66 106 GLU A O 1
ATOM 875 N N . ARG A 1 108 ? 41.120 46.802 -10.992 1.00 8.53 107 ARG A N 1
ATOM 876 C CA A ARG A 1 108 ? 41.051 47.959 -10.101 0.50 8.67 107 ARG A CA 1
ATOM 877 C CA B ARG A 1 108 ? 41.063 47.957 -10.093 0.50 8.65 107 ARG A CA 1
ATOM 878 C C . ARG A 1 108 ? 41.021 47.577 -8.617 1.00 7.30 107 ARG A C 1
ATOM 879 O O . ARG A 1 108 ? 40.625 48.354 -7.782 1.00 9.31 107 ARG A O 1
ATOM 894 N N . ASP A 1 109 ? 41.489 46.369 -8.278 1.00 8.42 108 ASP A N 1
ATOM 895 C CA . ASP A 1 109 ? 41.667 45.987 -6.869 1.00 9.03 108 ASP A CA 1
ATOM 896 C C . AS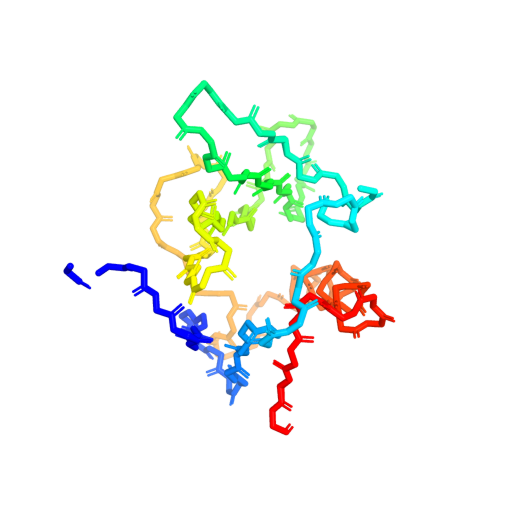P A 1 109 ? 40.369 45.951 -6.086 1.00 8.57 108 ASP A C 1
ATOM 897 O O . ASP A 1 109 ? 40.332 46.344 -4.926 1.00 8.98 108 ASP A O 1
ATOM 902 N N . ILE A 1 110 ? 39.317 45.427 -6.719 1.00 7.73 109 ILE A N 1
ATOM 903 C CA . ILE A 1 110 ? 38.060 45.165 -6.036 1.00 7.19 109 ILE A CA 1
ATOM 904 C C . ILE A 1 110 ? 37.893 43.682 -5.755 1.00 7.54 109 ILE A C 1
ATOM 905 O O . ILE A 1 110 ? 37.553 43.308 -4.620 1.00 7.95 109 ILE A O 1
ATOM 910 N N . LEU A 1 111 ? 38.120 42.858 -6.777 1.00 7.19 110 LEU A N 1
ATOM 911 C CA . LEU A 1 111 ? 38.027 41.393 -6.671 1.00 7.59 110 LEU A CA 1
ATOM 912 C C . LEU A 1 111 ? 39.322 40.761 -7.155 1.00 7.89 110 LEU A C 1
ATOM 913 O O . LEU A 1 111 ? 39.999 41.331 -8.018 1.00 8.75 110 LEU A O 1
ATOM 918 N N . THR A 1 112 ? 39.587 39.565 -6.662 1.00 7.45 111 THR A N 1
ATOM 919 C CA . THR A 1 112 ? 40.579 38.657 -7.259 1.00 7.99 111 THR A CA 1
ATOM 920 C C . THR A 1 112 ? 39.922 37.307 -7.506 1.00 8.32 111 THR A C 1
ATOM 921 O O . THR A 1 112 ? 38.821 37.050 -7.048 1.00 8.94 111 THR A O 1
ATOM 925 N N . THR A 1 113 ? 40.583 36.455 -8.263 1.00 8.61 112 THR A N 1
ATOM 926 C CA A THR A 1 113 ? 40.159 35.066 -8.372 0.50 7.71 112 THR A CA 1
ATOM 927 C CA B THR A 1 113 ? 40.192 35.070 -8.512 0.50 9.50 112 THR A CA 1
ATOM 928 C C . THR A 1 113 ? 41.402 34.180 -8.307 1.00 8.63 112 THR A C 1
ATOM 929 O O . THR A 1 113 ? 42.532 34.661 -8.298 1.00 9.33 112 THR A O 1
ATOM 936 N N . ASP A 1 114 ? 41.203 32.866 -8.212 1.00 10.58 113 ASP A N 1
ATOM 937 C CA . ASP A 1 114 ? 42.372 31.977 -8.054 1.00 11.22 113 ASP A CA 1
ATOM 938 C C . ASP A 1 114 ? 43.180 31.899 -9.353 1.00 12.83 113 ASP A C 1
ATOM 939 O O . ASP A 1 114 ? 42.607 31.965 -10.454 1.00 14.08 113 ASP A O 1
#

B-factor: mean 13.5, std 7.23, range [5.81, 47.75]

CATH classification: 3.30.1820.10

Secondary structure (DSSP, 8-state):
---BSEE--TT-S--EEE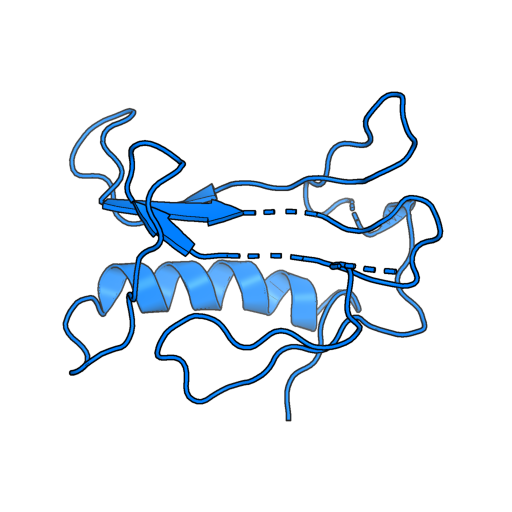-TT--TTT---S-EE-TTS-EE--EEES-SSTT--SEEE--B-TTSS-B--EEETTSSSB--S-GGG--HHHHHHHHHHHHHHHHTTSEEE-

Sequence (110 aa):
GAYTTTTVKLDGDTKTTYTLSPTVKKYTLDLGFVVKKGRSGAFSSFEERSLDPTSPYQAAFKLKTVNADLTGFKTTTVTGNGVQQRANIFKNDAHPEAVEQLRYILANFIERRDILTTTD

Solvent-accessible surface area: 6917 Å² total

Nearest PDB structures (foldseek):
  2iay-assembly1_A  TM=1.009E+00  e=3.682E-22  Lactiplantibacillus plantarum

Foldseek 3Di:
DQFAQWDDEAQHPKIKGFFPPDDPVLLCLDWDADPQQKTKDKDAFDAPDPLRGQWMDIIAHNVSRTDDAIAGSVHDHGDHCNVVVPNVRRVVVVCVSVVVCCVSRGIDID

Radius of gyration: 13.77 Å; Cα contacts (8 Å, |Δi|>4): 227; chains: 1; bounding box: 29×32×37 Å

InterPro domains:
  IPR014965 Putative amino acid metabolism [PF08866] (1-111)
  IPR035942 Lp2179-like superfamily [G3DSA:3.30.1820.10] (1-113)
  IPR035942 Lp2179-like superfamily [SSF160800] (1-111)